Protein AF-A0A2G4T2D1-F1 (afdb_monomer)

pLDDT: mean 84.5, std 18.49, range [34.06, 98.06]

Sequence (115 aa):
MKPQHKLVSSLIEMDLQSITTEEFGELWVNYEIEVKKKVQCSIQQCDKLAEKLSKSWSIDIVQVIGQEFIAFDPYQPAVLIHVYLMPLDQQFELTIRAKNDVNEITQFLSKRNIK

Solvent-accessible surface area (backbone atoms only — not comparable to full-atom values): 6793 Å² total; per-residue (Å²): 144,83,81,88,83,74,85,80,74,72,71,77,71,72,74,76,80,78,60,50,66,67,56,47,51,57,49,56,73,66,26,75,42,75,50,78,44,75,44,84,35,92,63,74,48,42,69,63,45,51,57,51,45,27,67,76,66,59,30,49,75,57,47,79,57,86,47,31,37,35,32,34,27,81,90,47,77,62,36,41,37,39,39,41,55,38,52,90,76,34,25,30,39,38,39,39,30,19,60,86,48,72,61,58,54,51,51,58,30,58,79,67,73,57,123

Organism: NCBI:txid1340429

Foldseek 3Di:
DDDDDDDPPPDPVVPLDLDAPVRLVVVVVQFPDKDKDKAAAQDQFQVVVCVVCCVLLVWDWNDDDGQKTKIARSVLNQKIWIWGDDNVVNIIMIMITGNPDVVSVVVSCVVNVND

Mean predicted aligned error: 8.46 Å

Nearest PDB structures (foldseek):
  1e42-assembly1_A  TM=7.042E-01  e=1.025E-03  Homo sapiens
  2f7l-assembly1_A  TM=6.319E-01  e=1.708E-02  Sulfurisphaera tokodaii
  3dpu-assembly1_B  TM=5.331E-01  e=6.302E-01  Chlorobaculum tepidum
  3dpt-assembly1_A  TM=5.036E-01  e=6.699E-01  Chlorobaculum tepidum
  3so6-assembly1_A  TM=2.908E-01  e=8.556E-01  Rattus norvegicus

Secondary structure (DSSP, 8-state):
--------------------HHHHHHHHHH--EEEEEEEE-----HHHHHHHHHHHHT-EEEEEETTEEEEE-TT-TTEEEEEEEETTTTEEEEEEEESS-HHHHHHHHHHTT--

InterPro domains:
  IPR028269 AP-4 complex subunit epsilon-1, C-terminal [PF14807] (18-100)

Structure (mmCIF, N/CA/C/O backbone):
data_AF-A0A2G4T2D1-F1
#
_entry.id   AF-A0A2G4T2D1-F1
#
loop_
_atom_site.group_PDB
_atom_site.id
_atom_site.type_symbol
_atom_site.label_atom_id
_atom_site.label_alt_id
_atom_site.label_comp_id
_atom_site.label_asym_id
_atom_site.label_entity_id
_atom_site.label_seq_id
_atom_site.pdbx_PDB_ins_code
_atom_site.Cartn_x
_atom_site.Cartn_y
_atom_site.Cartn_z
_atom_site.occupanc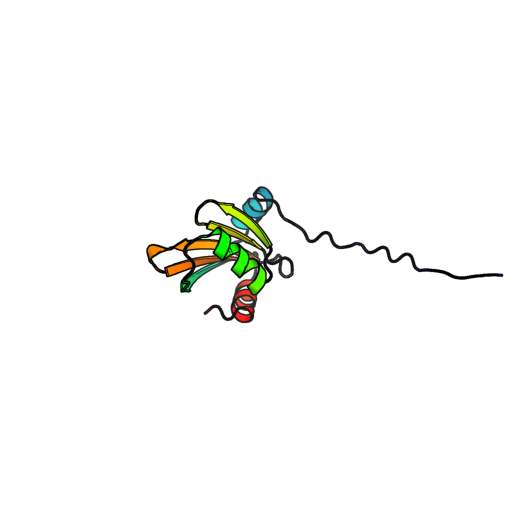y
_atom_site.B_iso_or_equiv
_atom_site.auth_seq_id
_atom_site.auth_comp_id
_atom_site.auth_asym_id
_atom_site.auth_atom_id
_atom_site.pdbx_PDB_model_num
ATOM 1 N N . MET A 1 1 ? 51.369 -28.055 9.181 1.00 51.00 1 MET A N 1
ATOM 2 C CA . MET A 1 1 ? 50.104 -28.788 9.417 1.00 51.00 1 MET A CA 1
ATOM 3 C C . MET A 1 1 ? 49.558 -28.459 10.803 1.00 51.00 1 MET A C 1
ATOM 5 O O . MET A 1 1 ? 50.193 -28.822 11.784 1.00 51.00 1 MET A O 1
ATOM 9 N N . LYS A 1 2 ? 48.436 -27.724 10.829 1.00 40.28 2 LYS A N 1
ATOM 10 C CA . LYS A 1 2 ? 47.470 -27.355 11.901 1.00 40.28 2 LYS A CA 1
ATOM 11 C C . LYS A 1 2 ? 46.810 -26.023 11.446 1.00 40.28 2 LYS A C 1
ATOM 13 O O . LYS A 1 2 ? 47.442 -25.323 10.661 1.00 40.28 2 LYS A O 1
ATOM 18 N N . PRO A 1 3 ? 45.588 -25.663 11.874 1.00 43.25 3 PRO A N 1
ATOM 19 C CA . PRO A 1 3 ? 44.316 -26.228 11.424 1.00 43.25 3 PRO A CA 1
ATOM 20 C C . PRO A 1 3 ? 43.345 -25.145 10.883 1.00 43.25 3 PRO A C 1
ATOM 22 O O . PRO A 1 3 ? 43.616 -23.956 10.964 1.00 43.25 3 PRO A O 1
ATOM 25 N N . GLN A 1 4 ? 42.219 -25.613 10.329 1.00 39.69 4 GLN A N 1
ATOM 26 C CA . GLN A 1 4 ? 40.861 -25.039 10.368 1.00 39.69 4 GLN A CA 1
ATOM 27 C C . GLN A 1 4 ? 40.692 -23.519 10.608 1.00 39.69 4 GLN A C 1
ATOM 29 O O . GLN A 1 4 ? 40.977 -23.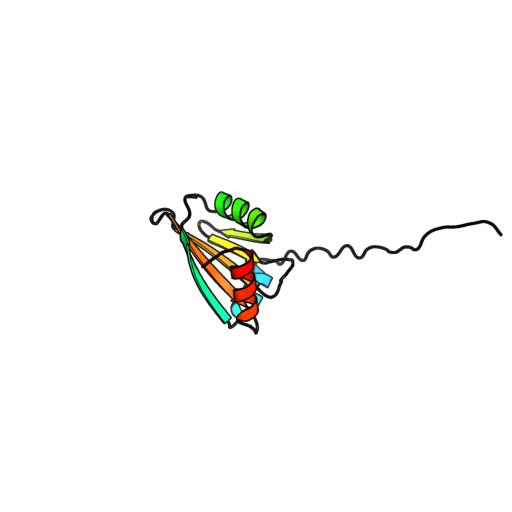028 11.693 1.00 39.69 4 GLN A O 1
ATOM 34 N N . HIS A 1 5 ? 39.990 -22.817 9.715 1.00 36.62 5 HIS A N 1
ATOM 35 C CA . HIS A 1 5 ? 38.537 -22.606 9.828 1.00 36.62 5 HIS A CA 1
ATOM 36 C C . HIS A 1 5 ? 38.031 -21.569 8.813 1.00 36.62 5 HIS A C 1
ATOM 38 O O . HIS A 1 5 ? 38.628 -20.519 8.621 1.00 36.62 5 HIS A O 1
ATOM 44 N N . LYS A 1 6 ? 36.828 -21.869 8.313 1.00 39.44 6 LYS A N 1
ATOM 45 C CA . LYS A 1 6 ? 35.774 -20.936 7.896 1.00 39.44 6 LYS A CA 1
ATOM 46 C C . LYS A 1 6 ? 36.012 -20.168 6.596 1.00 39.44 6 LYS A C 1
ATOM 48 O O . LYS A 1 6 ? 36.542 -19.068 6.568 1.00 39.44 6 LYS A O 1
ATOM 53 N N . LEU A 1 7 ? 35.453 -20.764 5.538 1.00 44.06 7 LEU A N 1
ATOM 54 C CA . LEU A 1 7 ? 34.433 -20.129 4.698 1.00 44.06 7 LEU A CA 1
ATOM 55 C C . LEU A 1 7 ? 33.975 -18.788 5.288 1.00 44.06 7 LEU A C 1
ATOM 57 O O . LEU A 1 7 ? 33.114 -18.758 6.168 1.00 44.06 7 LEU A O 1
ATOM 61 N N . VAL A 1 8 ? 34.546 -17.690 4.804 1.00 45.56 8 VAL A N 1
ATOM 62 C CA . VAL A 1 8 ? 33.914 -16.384 4.955 1.00 45.56 8 VAL A CA 1
ATOM 63 C C . VAL A 1 8 ? 32.887 -16.298 3.836 1.00 45.56 8 VAL A C 1
ATOM 65 O O . VAL A 1 8 ? 33.069 -15.630 2.825 1.00 45.56 8 VAL A O 1
ATOM 68 N N . SER A 1 9 ? 31.804 -17.052 4.024 1.00 41.16 9 SER A N 1
ATOM 69 C CA . SER A 1 9 ? 30.497 -16.677 3.507 1.00 41.16 9 SER A CA 1
ATOM 70 C C . SER A 1 9 ? 30.073 -15.431 4.284 1.00 41.16 9 SER A C 1
ATOM 72 O O . SER A 1 9 ? 29.258 -15.516 5.195 1.00 41.16 9 SER A O 1
ATOM 74 N N . SER A 1 10 ? 30.676 -14.282 3.977 1.00 41.75 10 SER A N 1
ATOM 75 C CA . SER A 1 10 ? 29.999 -13.008 4.202 1.00 41.75 10 SER A CA 1
ATOM 76 C C . SER A 1 10 ? 28.928 -12.973 3.115 1.00 41.75 10 SER A C 1
ATOM 78 O O . SER A 1 10 ? 29.228 -12.715 1.956 1.00 41.75 10 SER A O 1
ATOM 80 N N . LEU A 1 11 ? 27.732 -13.512 3.374 1.00 42.91 11 LEU A N 1
ATOM 81 C CA . LEU A 1 11 ? 26.665 -12.714 3.977 1.00 42.91 11 LEU A CA 1
ATOM 82 C C . LEU A 1 11 ? 26.716 -11.314 3.366 1.00 42.91 11 LEU A C 1
ATOM 84 O O . LEU A 1 11 ? 27.015 -10.329 4.029 1.00 42.91 11 LEU A O 1
ATOM 88 N N . ILE A 1 12 ? 26.443 -11.263 2.061 1.00 40.50 12 ILE A N 1
ATOM 89 C CA . ILE A 1 12 ? 25.583 -10.213 1.538 1.00 40.50 12 ILE A CA 1
ATOM 90 C C . ILE A 1 12 ? 24.272 -10.435 2.294 1.00 40.50 12 ILE A C 1
ATOM 92 O O . ILE A 1 12 ? 23.406 -11.195 1.863 1.00 40.50 12 ILE A O 1
ATOM 96 N N . GLU A 1 13 ? 24.201 -9.894 3.510 1.00 38.78 13 GLU A N 1
ATOM 97 C CA . GLU A 1 13 ? 22.932 -9.464 4.060 1.00 38.78 13 GLU A CA 1
ATOM 98 C C . GLU A 1 13 ? 22.392 -8.544 2.975 1.00 38.78 13 GLU A C 1
ATOM 100 O O . GLU A 1 13 ? 22.932 -7.470 2.721 1.00 38.78 13 GLU A O 1
ATOM 105 N N . MET A 1 14 ? 21.459 -9.080 2.188 1.00 34.06 14 MET A N 1
ATOM 106 C CA . MET A 1 14 ? 20.636 -8.285 1.303 1.00 34.06 14 MET A CA 1
ATOM 107 C C . MET A 1 14 ? 20.033 -7.220 2.206 1.00 34.06 14 MET A C 1
ATOM 109 O O . MET A 1 14 ? 19.115 -7.529 2.965 1.00 34.06 14 MET A O 1
ATOM 113 N N . ASP A 1 15 ? 20.600 -6.014 2.170 1.00 36.84 15 ASP A N 1
ATOM 114 C CA . ASP A 1 15 ? 19.918 -4.803 2.590 1.00 36.84 15 ASP A CA 1
ATOM 115 C C . ASP A 1 15 ? 18.554 -4.872 1.909 1.00 36.84 15 ASP A C 1
ATOM 117 O O . ASP A 1 15 ? 18.435 -4.749 0.686 1.00 36.84 15 ASP A O 1
ATOM 121 N N . LEU A 1 16 ? 17.546 -5.235 2.703 1.00 47.25 16 LEU A N 1
ATOM 122 C CA . LEU A 1 16 ? 16.151 -5.224 2.312 1.00 47.25 16 LEU A CA 1
ATOM 123 C C . LEU A 1 16 ? 15.908 -3.809 1.798 1.00 47.25 16 LEU A C 1
ATOM 125 O O . LEU A 1 16 ? 16.001 -2.851 2.564 1.00 47.25 16 LEU A O 1
ATOM 129 N N . GLN A 1 17 ? 15.748 -3.696 0.480 1.00 56.78 17 GLN A N 1
ATOM 130 C CA . GLN A 1 17 ? 15.679 -2.440 -0.254 1.00 56.78 17 GLN A CA 1
ATOM 131 C C . GLN A 1 17 ? 14.537 -1.596 0.304 1.00 56.78 17 GLN A C 1
ATOM 133 O O . GLN A 1 17 ? 13.400 -1.740 -0.126 1.00 56.78 17 GLN A O 1
ATOM 138 N N . SER A 1 18 ? 14.826 -0.718 1.261 1.00 70.50 18 SER A N 1
ATOM 139 C CA . SER A 1 18 ? 13.911 0.364 1.595 1.00 70.50 18 SER A CA 1
ATOM 140 C C . SER A 1 18 ? 13.984 1.363 0.446 1.00 70.50 18 SER A C 1
ATOM 142 O O . SER A 1 18 ? 14.995 2.038 0.274 1.00 70.50 18 SER A O 1
ATOM 144 N N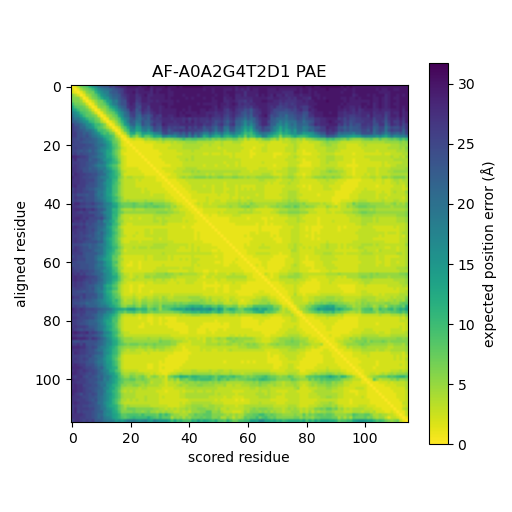 . ILE A 1 19 ? 12.951 1.384 -0.397 1.00 86.50 19 ILE A N 1
ATOM 145 C CA . ILE A 1 19 ? 12.844 2.378 -1.469 1.00 86.50 19 ILE A CA 1
ATOM 146 C C . ILE A 1 19 ? 12.448 3.727 -0.871 1.00 86.50 19 ILE A C 1
ATOM 148 O O . ILE A 1 19 ? 11.649 3.784 0.071 1.00 86.50 19 ILE A O 1
ATOM 152 N N . THR A 1 20 ? 12.989 4.818 -1.405 1.00 90.81 20 THR A N 1
ATOM 153 C CA . THR A 1 20 ? 12.577 6.165 -0.992 1.00 90.81 20 THR A CA 1
ATOM 154 C C . THR A 1 20 ? 11.208 6.527 -1.570 1.00 90.81 20 THR A C 1
ATOM 156 O O . THR A 1 20 ? 10.695 5.875 -2.484 1.00 90.81 20 THR A O 1
ATOM 159 N N . THR A 1 21 ? 10.595 7.600 -1.060 1.00 93.19 21 THR A N 1
ATOM 160 C CA . THR A 1 21 ? 9.362 8.147 -1.645 1.00 93.19 21 THR A CA 1
ATOM 161 C C . THR A 1 21 ? 9.568 8.551 -3.108 1.00 93.19 21 THR A C 1
ATOM 163 O O . THR A 1 21 ? 8.681 8.335 -3.932 1.00 93.19 21 THR A O 1
ATOM 166 N N . GLU A 1 2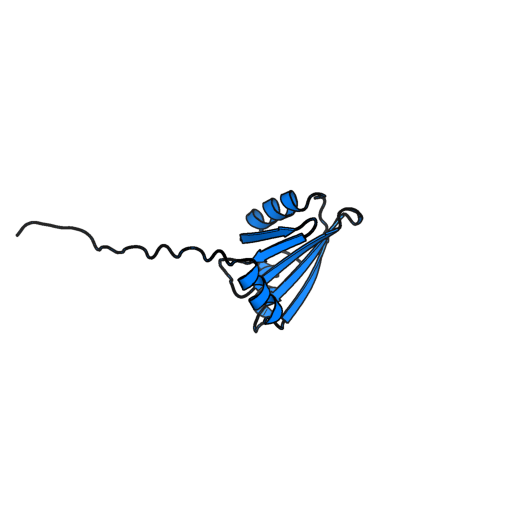2 ? 10.724 9.125 -3.447 1.00 92.75 22 GLU A N 1
ATOM 167 C CA . GLU A 1 22 ? 11.064 9.528 -4.814 1.00 92.75 22 GLU A CA 1
ATOM 168 C C . GLU A 1 22 ? 11.151 8.313 -5.744 1.00 92.75 22 GLU A C 1
ATOM 170 O O . GLU A 1 22 ? 10.496 8.295 -6.786 1.00 92.75 22 GLU A O 1
ATOM 175 N N . GLU A 1 23 ? 11.874 7.267 -5.334 1.00 91.81 23 GLU A N 1
ATOM 176 C CA . GLU A 1 23 ? 11.986 6.012 -6.087 1.00 91.81 23 GLU A CA 1
ATOM 177 C C . GLU A 1 23 ? 10.622 5.329 -6.248 1.00 91.81 23 GLU A C 1
ATOM 179 O O . GLU A 1 23 ? 10.269 4.882 -7.343 1.00 91.81 23 GLU A O 1
ATOM 184 N N . PHE A 1 24 ? 9.811 5.296 -5.183 1.00 93.44 24 PHE A N 1
ATOM 185 C CA . PHE A 1 24 ? 8.433 4.813 -5.260 1.00 93.44 24 PHE A CA 1
ATOM 186 C C . PHE A 1 24 ? 7.631 5.605 -6.295 1.00 93.44 24 PHE A C 1
ATOM 188 O O . PHE A 1 24 ? 6.928 5.007 -7.106 1.00 93.44 24 PHE A O 1
ATOM 195 N N . GLY A 1 25 ? 7.735 6.937 -6.286 1.00 93.69 25 GLY A N 1
ATOM 196 C CA . GLY A 1 25 ? 7.036 7.814 -7.223 1.00 93.69 25 GLY A CA 1
ATOM 197 C C . GLY A 1 25 ? 7.407 7.538 -8.680 1.00 93.69 25 GLY A C 1
ATOM 198 O O . GLY A 1 25 ? 6.522 7.439 -9.533 1.00 93.69 25 GLY A O 1
ATOM 199 N N . GLU A 1 26 ? 8.695 7.345 -8.966 1.00 93.88 26 GLU A N 1
ATOM 200 C CA . GLU A 1 26 ? 9.170 6.974 -10.303 1.00 93.88 26 GLU A CA 1
ATOM 201 C C . GLU A 1 26 ? 8.621 5.614 -10.748 1.00 93.88 26 GLU A C 1
ATOM 203 O O . GLU A 1 26 ? 8.112 5.479 -11.865 1.00 93.88 26 GLU A O 1
ATOM 208 N N . LEU A 1 27 ? 8.679 4.599 -9.882 1.00 93.00 27 LEU A N 1
ATOM 209 C CA . LEU A 1 27 ? 8.132 3.278 -10.192 1.00 93.00 27 LEU A CA 1
ATOM 210 C C . LEU A 1 27 ? 6.613 3.343 -10.390 1.00 93.00 27 LEU A C 1
ATOM 212 O O . LEU A 1 27 ? 6.092 2.771 -11.346 1.00 93.00 27 LEU A O 1
ATOM 216 N N . TRP A 1 28 ? 5.909 4.091 -9.540 1.00 94.19 28 TRP A N 1
A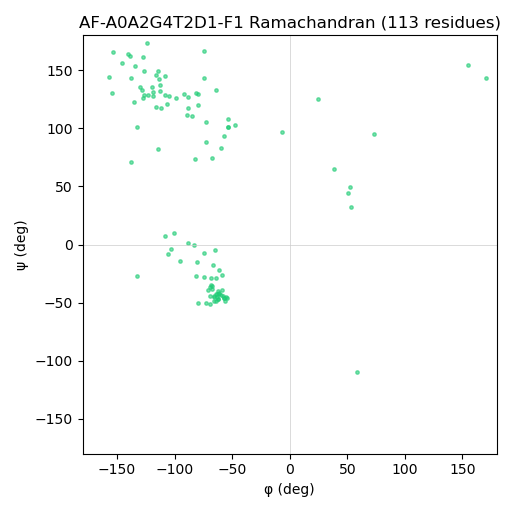TOM 217 C CA . TRP A 1 28 ? 4.457 4.239 -9.582 1.00 94.19 28 TRP A CA 1
ATOM 218 C C . TRP A 1 28 ? 3.968 4.781 -10.919 1.00 94.19 28 TRP A C 1
ATOM 220 O O . TRP A 1 28 ? 3.003 4.256 -11.474 1.00 94.19 28 TRP A O 1
ATOM 230 N N . VAL A 1 29 ? 4.640 5.804 -11.455 1.00 93.75 29 VAL A N 1
ATOM 231 C CA . VAL A 1 29 ? 4.305 6.397 -12.759 1.00 93.75 29 VAL A CA 1
ATOM 232 C C . VAL A 1 29 ? 4.582 5.423 -13.905 1.00 93.75 29 VAL A C 1
ATOM 234 O O . VAL A 1 29 ? 3.813 5.386 -14.862 1.00 93.75 29 VAL A O 1
ATOM 237 N N . ASN A 1 30 ? 5.639 4.615 -13.798 1.00 92.38 30 ASN A N 1
ATOM 238 C CA . ASN A 1 30 ? 6.047 3.669 -14.838 1.00 92.38 30 ASN A CA 1
ATOM 239 C C . ASN A 1 30 ? 5.250 2.352 -14.839 1.00 92.38 30 ASN A C 1
ATOM 241 O O . ASN A 1 30 ? 5.346 1.587 -15.796 1.00 92.38 30 ASN A O 1
ATOM 245 N N . TYR A 1 31 ? 4.517 2.037 -13.769 1.00 92.88 31 TYR A N 1
ATOM 246 C CA . TYR A 1 31 ? 3.737 0.803 -13.677 1.00 92.88 31 TYR A CA 1
ATOM 247 C C . TYR A 1 31 ? 2.368 1.006 -14.329 1.00 92.88 31 TYR A C 1
ATOM 249 O O . TYR A 1 31 ? 1.525 1.751 -13.825 1.00 92.88 31 TYR A O 1
ATOM 257 N N . GLU A 1 32 ? 2.158 0.345 -15.467 1.00 91.31 32 GLU A N 1
ATOM 258 C CA . GLU A 1 32 ? 0.989 0.566 -16.325 1.00 91.31 32 GLU A CA 1
ATOM 259 C C . GLU A 1 32 ? -0.264 -0.180 -15.850 1.00 91.31 32 GLU A C 1
ATOM 261 O O . GLU A 1 32 ? -1.387 0.249 -16.119 1.00 91.31 32 GLU A O 1
ATOM 266 N N . ILE A 1 33 ? -0.093 -1.299 -15.143 1.00 94.62 33 ILE A N 1
ATOM 267 C CA . ILE A 1 33 ? -1.212 -2.124 -14.690 1.00 94.62 33 ILE A CA 1
ATOM 268 C C . ILE A 1 33 ? -1.677 -1.617 -13.334 1.00 94.62 33 ILE A C 1
ATOM 270 O O . ILE A 1 33 ? -0.893 -1.552 -12.393 1.00 94.62 33 ILE A O 1
ATOM 274 N N . GLU A 1 34 ? -2.971 -1.328 -13.218 1.00 95.25 34 GLU A N 1
ATOM 275 C CA . GLU A 1 34 ? -3.595 -0.833 -11.995 1.00 95.25 34 GLU A CA 1
ATOM 276 C C . GLU A 1 34 ? -4.845 -1.644 -11.646 1.00 95.25 34 GLU A C 1
ATOM 278 O O . GLU A 1 34 ? -5.704 -1.901 -12.491 1.00 95.25 34 GLU A O 1
ATOM 283 N N . VAL A 1 35 ? -4.978 -1.999 -10.369 1.00 94.94 35 VAL A N 1
ATOM 284 C CA . VAL A 1 35 ? -6.204 -2.562 -9.799 1.00 94.94 35 VAL A CA 1
ATOM 285 C C . VAL A 1 35 ? -6.591 -1.771 -8.563 1.00 94.94 35 VAL A C 1
ATOM 287 O O . VAL A 1 35 ? -5.774 -1.550 -7.671 1.00 94.94 35 VAL A O 1
ATOM 290 N N . LYS A 1 36 ? -7.872 -1.405 -8.489 1.00 95.75 36 LYS A N 1
ATOM 291 C CA . LYS A 1 36 ? -8.474 -0.725 -7.342 1.00 95.75 36 LYS A CA 1
ATOM 292 C C . LYS A 1 36 ? -9.489 -1.617 -6.642 1.00 95.75 36 LYS A C 1
ATOM 294 O O . LYS A 1 36 ? -10.297 -2.286 -7.291 1.00 95.75 36 LYS A O 1
ATOM 299 N N . LYS A 1 37 ? -9.459 -1.617 -5.312 1.00 95.31 37 LYS A N 1
ATOM 300 C CA . LYS A 1 37 ? -10.372 -2.375 -4.450 1.00 95.31 37 LYS A CA 1
ATOM 301 C C . LYS A 1 37 ? -10.804 -1.526 -3.269 1.00 95.31 37 LYS A C 1
ATOM 303 O O . LYS A 1 37 ? -10.001 -0.795 -2.707 1.00 95.31 37 LYS A O 1
ATOM 308 N N . LYS A 1 38 ? -12.058 -1.669 -2.852 1.00 95.31 38 LYS A N 1
ATOM 309 C CA . LYS A 1 38 ? -12.540 -1.119 -1.582 1.00 95.31 38 LYS A CA 1
ATOM 310 C C . LYS A 1 38 ? -12.683 -2.248 -0.582 1.00 95.31 38 LYS A C 1
ATOM 312 O O . LYS A 1 38 ? -13.315 -3.259 -0.882 1.00 95.31 38 LYS A O 1
ATOM 317 N N . VAL A 1 39 ? -12.087 -2.079 0.590 1.00 94.25 39 VAL A N 1
ATOM 318 C CA . VAL A 1 39 ? -12.040 -3.104 1.631 1.00 94.25 39 VAL A CA 1
ATOM 319 C C . VAL A 1 39 ? -12.653 -2.542 2.904 1.00 94.25 39 VAL A C 1
ATOM 321 O O . VAL A 1 39 ? -12.282 -1.462 3.357 1.00 94.25 39 VAL A O 1
ATOM 324 N N . GLN A 1 40 ? -13.597 -3.283 3.481 1.00 93.88 40 GLN A N 1
ATOM 325 C CA . GLN A 1 40 ? -14.219 -2.932 4.758 1.00 93.88 40 GLN A CA 1
ATOM 326 C C . GLN A 1 40 ? -13.181 -2.964 5.884 1.00 93.88 40 GLN A C 1
ATOM 328 O O . GLN A 1 40 ? -12.411 -3.919 6.011 1.00 93.88 40 GLN A O 1
ATOM 333 N N . CYS A 1 41 ? -13.164 -1.925 6.712 1.00 90.19 41 CYS A N 1
ATOM 334 C CA . CYS A 1 41 ? -12.219 -1.766 7.803 1.00 90.19 41 CYS A CA 1
ATOM 335 C C . CYS A 1 41 ? -12.789 -0.887 8.920 1.00 90.19 41 CYS A C 1
ATOM 337 O O . CYS A 1 41 ? -13.223 0.236 8.700 1.00 90.19 41 CYS A O 1
ATOM 339 N N . SER A 1 42 ? -12.707 -1.367 10.159 1.00 90.94 42 SER A N 1
ATOM 340 C CA . SER A 1 42 ? -13.144 -0.617 11.342 1.00 90.94 42 SER A CA 1
ATOM 341 C C . SER A 1 42 ? -12.092 0.366 11.878 1.00 90.94 42 SER A C 1
ATOM 343 O O . SER A 1 42 ? -12.319 1.006 12.904 1.00 90.94 42 SER A O 1
ATOM 345 N N . ILE A 1 43 ? -10.911 0.446 11.256 1.00 93.00 43 ILE A N 1
ATOM 346 C CA . ILE A 1 43 ? -9.826 1.331 11.693 1.00 93.00 43 ILE A CA 1
ATOM 347 C C . ILE A 1 43 ? -10.088 2.737 11.165 1.00 93.00 43 ILE A C 1
ATOM 349 O O . ILE A 1 43 ? -10.330 2.916 9.981 1.00 93.00 43 ILE A O 1
ATOM 353 N N . GLN A 1 44 ? -9.996 3.729 12.049 1.00 93.25 44 GLN A N 1
ATOM 354 C CA . GLN A 1 44 ? -10.261 5.135 11.722 1.00 93.25 44 GLN A CA 1
ATOM 355 C C . GLN A 1 44 ? -8.998 5.999 11.614 1.00 93.25 44 GLN A C 1
ATOM 357 O O . GLN A 1 44 ? -9.088 7.154 11.215 1.00 93.25 44 GLN A O 1
ATOM 362 N N . GLN A 1 45 ? -7.828 5.464 11.975 1.00 94.38 45 GLN A N 1
ATOM 363 C CA . GLN A 1 45 ? -6.554 6.185 11.930 1.00 94.38 45 GLN A CA 1
ATOM 364 C C . GLN A 1 45 ? -5.590 5.475 10.973 1.00 94.38 45 GLN A C 1
ATOM 366 O O . GLN A 1 45 ? -5.409 4.258 11.062 1.00 94.38 45 GLN A O 1
ATOM 371 N N . CYS A 1 46 ? -5.020 6.225 10.027 1.00 94.94 46 CYS A N 1
ATOM 372 C CA . CYS A 1 46 ? -4.238 5.664 8.924 1.00 94.94 46 CYS A CA 1
ATOM 373 C C . CYS A 1 46 ? -2.918 5.036 9.394 1.00 94.94 46 CYS A C 1
ATOM 375 O O . CYS A 1 46 ? -2.560 3.959 8.937 1.00 94.94 46 CYS A O 1
ATOM 377 N N . ASP A 1 47 ? -2.249 5.638 10.374 1.00 95.19 47 ASP A N 1
ATOM 378 C CA . ASP A 1 47 ? -1.058 5.095 11.037 1.00 95.19 47 ASP A CA 1
ATOM 379 C C . ASP A 1 47 ? -1.305 3.692 11.622 1.00 95.19 47 ASP A C 1
ATOM 381 O O . ASP A 1 47 ? -0.536 2.762 11.382 1.00 95.19 47 ASP A O 1
ATOM 385 N N . LYS A 1 48 ? -2.439 3.500 12.306 1.00 95.81 48 LYS A N 1
ATOM 386 C CA . LYS A 1 48 ? -2.849 2.194 12.845 1.00 95.81 48 LYS A CA 1
ATOM 387 C C . LYS A 1 48 ? -3.202 1.196 11.751 1.00 95.81 48 LYS A C 1
ATOM 389 O O . LYS A 1 48 ? -2.975 -0.005 11.911 1.00 95.81 48 LYS A O 1
ATOM 394 N N . LEU A 1 49 ? -3.791 1.671 10.653 1.00 96.06 49 LEU A N 1
ATOM 395 C CA . LEU A 1 49 ? -4.061 0.827 9.495 1.00 96.06 49 LEU A CA 1
ATOM 396 C C . LEU A 1 49 ? -2.744 0.367 8.865 1.00 96.06 49 LEU A C 1
ATOM 398 O O . LEU A 1 49 ? -2.576 -0.831 8.658 1.00 96.06 49 LEU A O 1
ATOM 402 N N . ALA A 1 50 ? -1.809 1.287 8.631 1.00 95.88 50 ALA A N 1
ATOM 403 C CA . ALA A 1 50 ? -0.492 1.005 8.075 1.00 95.88 50 ALA A CA 1
ATOM 404 C C . ALA A 1 50 ? 0.270 -0.010 8.937 1.00 95.88 50 ALA A C 1
ATOM 406 O O . ALA A 1 50 ? 0.761 -1.001 8.409 1.00 95.88 50 ALA A O 1
ATOM 407 N N . GLU A 1 51 ? 0.286 0.155 10.265 1.00 95.81 51 GLU A N 1
ATOM 408 C CA . GLU A 1 51 ? 0.931 -0.795 11.183 1.00 95.81 51 GLU A CA 1
ATOM 409 C C . GLU A 1 51 ? 0.293 -2.195 11.134 1.00 95.81 51 GLU A C 1
ATOM 411 O O . GLU A 1 51 ? 0.976 -3.222 11.184 1.00 95.81 51 GLU A O 1
ATOM 416 N N . LYS A 1 52 ? -1.039 -2.268 11.037 1.00 95.00 52 LYS A N 1
ATOM 417 C CA . LYS A 1 52 ? -1.738 -3.552 10.927 1.00 95.00 52 LYS A CA 1
ATOM 418 C C . LYS A 1 52 ? -1.462 -4.222 9.583 1.00 95.00 52 LYS A C 1
ATOM 420 O O . LYS A 1 52 ? -1.250 -5.438 9.537 1.00 95.00 52 LYS A O 1
ATOM 425 N N . LEU A 1 53 ? -1.513 -3.459 8.494 1.00 94.75 53 LEU A N 1
ATOM 426 C CA . LEU A 1 53 ? -1.316 -3.979 7.146 1.00 94.75 53 LEU A CA 1
ATOM 427 C C . LEU A 1 53 ? 0.144 -4.362 6.908 1.00 94.75 53 LEU A C 1
ATOM 429 O O . LEU A 1 53 ? 0.367 -5.445 6.384 1.00 94.75 53 LEU A O 1
ATOM 433 N N . SER A 1 54 ? 1.127 -3.602 7.397 1.00 94.38 54 SER A N 1
ATOM 434 C CA . SER A 1 54 ? 2.548 -3.973 7.296 1.00 94.38 54 SER A CA 1
ATOM 435 C C . SER A 1 54 ? 2.824 -5.358 7.875 1.00 94.38 54 SER A C 1
ATOM 437 O O . SER A 1 54 ? 3.404 -6.216 7.213 1.00 94.38 54 SER A O 1
ATOM 439 N N . LYS A 1 55 ? 2.284 -5.636 9.066 1.00 92.31 55 LYS A N 1
ATOM 440 C CA . LYS A 1 55 ? 2.416 -6.938 9.733 1.00 92.31 55 LYS A CA 1
ATOM 441 C C . LYS A 1 55 ? 1.641 -8.040 9.014 1.00 92.31 55 LYS A C 1
ATOM 443 O O . LYS A 1 55 ? 2.187 -9.103 8.741 1.00 92.31 55 LYS A O 1
ATOM 448 N N . SER A 1 56 ? 0.358 -7.806 8.733 1.00 92.31 56 SER A N 1
ATOM 449 C CA . SER A 1 56 ? -0.530 -8.849 8.197 1.00 92.31 56 SER A CA 1
ATOM 450 C C . SER A 1 56 ? -0.286 -9.170 6.726 1.00 92.31 56 SER A C 1
ATOM 452 O O . SER A 1 56 ? -0.557 -10.288 6.295 1.00 92.31 56 SER A O 1
ATOM 454 N N . TRP A 1 57 ? 0.209 -8.205 5.956 1.00 92.88 57 TRP A N 1
ATOM 455 C CA . TRP A 1 57 ? 0.508 -8.359 4.539 1.00 92.88 57 TRP A CA 1
ATOM 456 C C . TRP A 1 57 ? 1.998 -8.511 4.268 1.00 92.88 57 TRP A C 1
ATOM 458 O O . TRP A 1 57 ? 2.335 -8.747 3.115 1.00 92.88 57 TRP A O 1
ATOM 468 N N . SER A 1 58 ? 2.864 -8.412 5.281 1.00 90.94 58 SER A N 1
ATOM 469 C CA . SER A 1 58 ? 4.324 -8.454 5.114 1.00 90.94 58 SER A CA 1
ATOM 470 C C . SER A 1 58 ? 4.795 -7.446 4.063 1.00 90.94 58 SER A C 1
ATOM 472 O O . SER A 1 58 ? 5.489 -7.808 3.121 1.00 90.94 58 SER A O 1
ATOM 474 N N . ILE A 1 59 ? 4.331 -6.203 4.203 1.00 93.00 59 ILE A N 1
ATOM 475 C CA . ILE A 1 59 ? 4.670 -5.078 3.325 1.00 93.00 59 ILE A CA 1
ATOM 476 C C . ILE A 1 59 ? 5.456 -4.042 4.114 1.00 93.00 59 ILE A C 1
ATOM 478 O O . ILE A 1 59 ? 5.199 -3.846 5.306 1.00 93.00 59 ILE A O 1
ATOM 482 N N . ASP A 1 60 ? 6.340 -3.336 3.426 1.00 93.19 60 ASP A N 1
ATOM 483 C CA . ASP A 1 60 ? 7.119 -2.255 4.008 1.00 93.19 60 ASP A CA 1
ATOM 484 C C . ASP A 1 60 ? 6.473 -0.916 3.661 1.00 93.19 60 ASP A C 1
ATOM 486 O O . ASP A 1 60 ? 6.177 -0.617 2.501 1.00 93.19 60 ASP A O 1
ATOM 490 N N . ILE A 1 61 ? 6.203 -0.120 4.698 1.00 95.31 61 ILE A N 1
ATOM 491 C CA . ILE A 1 61 ? 5.607 1.208 4.555 1.00 95.31 61 ILE A CA 1
ATOM 492 C C . ILE A 1 61 ? 6.709 2.181 4.149 1.00 95.31 61 ILE A C 1
ATOM 494 O O . ILE A 1 61 ? 7.658 2.381 4.901 1.00 95.31 61 ILE A O 1
ATOM 498 N N . VAL A 1 62 ? 6.552 2.812 2.988 1.00 94.94 62 VAL A N 1
ATOM 499 C CA . VAL A 1 62 ? 7.473 3.847 2.501 1.00 94.94 62 VAL A CA 1
ATOM 500 C C . VAL A 1 62 ? 7.161 5.169 3.193 1.00 94.94 62 VAL A C 1
ATOM 502 O O . VAL A 1 62 ? 8.038 5.815 3.758 1.00 94.94 62 VAL A O 1
ATOM 505 N N . GLN A 1 63 ? 5.885 5.565 3.194 1.00 95.56 63 GLN A N 1
ATOM 506 C CA . GLN A 1 63 ? 5.456 6.824 3.791 1.00 95.56 63 GLN A CA 1
ATOM 507 C C . GLN A 1 63 ? 3.976 6.796 4.164 1.00 95.56 63 GLN A C 1
ATOM 509 O O . GLN A 1 63 ? 3.155 6.256 3.426 1.00 95.56 63 GLN A O 1
ATOM 514 N N . VAL A 1 64 ? 3.635 7.441 5.281 1.00 95.75 64 VAL A N 1
ATOM 515 C CA . VAL A 1 64 ? 2.256 7.756 5.679 1.00 95.75 64 VAL A CA 1
ATOM 516 C C . VAL A 1 64 ? 2.039 9.261 5.521 1.00 95.75 64 VAL A C 1
ATOM 518 O O . VAL A 1 64 ? 2.830 10.055 6.030 1.00 95.75 64 VAL A O 1
ATOM 521 N N . ILE A 1 65 ? 0.977 9.663 4.822 1.00 93.69 65 ILE A N 1
ATOM 522 C CA . ILE A 1 65 ? 0.655 11.058 4.501 1.00 93.69 65 ILE A CA 1
ATOM 523 C C . ILE A 1 65 ? -0.825 11.289 4.819 1.00 93.69 65 ILE A C 1
ATOM 525 O O . ILE A 1 65 ? -1.714 10.902 4.072 1.00 93.69 65 ILE A O 1
ATOM 529 N N . GLY A 1 66 ? -1.128 11.910 5.959 1.00 94.06 66 GLY A N 1
ATOM 530 C CA . GLY A 1 66 ? -2.516 12.171 6.352 1.00 94.06 66 GLY A CA 1
ATOM 531 C C . GLY A 1 66 ? -3.358 10.890 6.458 1.00 94.06 66 GLY A C 1
ATOM 532 O O . GLY A 1 66 ? -3.182 10.109 7.390 1.00 94.06 66 GLY A O 1
ATOM 533 N N . GLN A 1 67 ? -4.298 10.699 5.525 1.00 95.75 67 GLN A N 1
ATOM 534 C CA . GLN A 1 67 ? -5.189 9.529 5.475 1.00 95.75 67 GLN A CA 1
ATOM 535 C C . GLN A 1 67 ? -4.758 8.462 4.465 1.00 95.75 67 GLN A C 1
ATOM 537 O O . GLN A 1 67 ? -5.500 7.519 4.216 1.00 95.75 67 GLN A O 1
ATOM 542 N N . GLU A 1 68 ? -3.563 8.578 3.903 1.00 97.44 68 GLU A N 1
ATOM 543 C CA . GLU A 1 68 ? -3.022 7.614 2.952 1.00 97.44 68 GLU A CA 1
ATOM 544 C C . GLU A 1 68 ? -1.642 7.123 3.362 1.00 97.44 68 GLU A C 1
ATOM 546 O O . GLU A 1 68 ? -0.952 7.738 4.178 1.00 97.44 68 GLU A O 1
ATOM 551 N N . PHE A 1 69 ? -1.242 5.994 2.793 1.00 97.50 69 PHE A N 1
ATOM 552 C CA . PHE A 1 69 ? 0.135 5.543 2.838 1.00 97.50 69 PHE A CA 1
ATOM 553 C C . PHE A 1 69 ? 0.510 4.821 1.548 1.00 97.50 69 PHE A C 1
ATOM 555 O O . PHE A 1 69 ? -0.338 4.270 0.840 1.00 97.50 69 PHE A O 1
ATOM 562 N N . ILE A 1 70 ? 1.807 4.818 1.277 1.00 97.06 70 ILE A N 1
ATOM 563 C CA . ILE A 1 70 ? 2.427 4.065 0.194 1.00 97.06 70 ILE A CA 1
ATOM 564 C C . ILE A 1 70 ? 3.331 2.985 0.774 1.00 97.06 70 ILE A C 1
ATOM 566 O O . ILE A 1 70 ? 3.966 3.169 1.816 1.00 97.06 70 ILE A O 1
ATOM 570 N N . ALA A 1 71 ? 3.343 1.836 0.118 1.00 95.81 71 ALA A N 1
ATOM 571 C CA . ALA A 1 71 ? 4.054 0.652 0.560 1.00 95.81 71 ALA A CA 1
ATOM 572 C C . ALA A 1 71 ? 4.430 -0.236 -0.628 1.00 95.81 71 ALA A C 1
ATOM 574 O O . ALA A 1 71 ? 3.886 -0.106 -1.725 1.00 95.81 71 ALA A O 1
ATOM 575 N N . PHE A 1 72 ? 5.325 -1.183 -0.396 1.00 92.69 72 PHE A N 1
ATOM 576 C CA . PHE A 1 72 ? 5.675 -2.216 -1.366 1.00 92.69 72 PHE A CA 1
ATOM 577 C C . PHE A 1 72 ? 5.832 -3.562 -0.657 1.00 92.69 72 PHE A C 1
ATOM 579 O O . PHE A 1 72 ? 5.950 -3.632 0.567 1.00 92.69 72 PHE A O 1
ATOM 586 N N . ASP A 1 73 ? 5.783 -4.647 -1.424 1.00 88.62 73 ASP A N 1
ATOM 587 C CA . ASP A 1 73 ? 6.092 -5.983 -0.917 1.00 88.62 73 ASP A CA 1
ATOM 588 C C . ASP A 1 73 ? 7.605 -6.238 -1.090 1.00 88.62 73 ASP A C 1
ATOM 590 O O . ASP A 1 73 ? 8.058 -6.377 -2.230 1.00 88.62 73 ASP A O 1
ATOM 594 N N . PRO A 1 74 ? 8.408 -6.315 -0.008 1.00 83.88 74 PRO A N 1
ATOM 595 C CA . PRO A 1 74 ? 9.856 -6.519 -0.113 1.00 83.88 74 PRO A CA 1
ATOM 596 C C . PRO A 1 74 ? 10.231 -7.898 -0.677 1.00 83.88 74 PRO A C 1
ATOM 598 O O . PRO A 1 74 ? 11.349 -8.094 -1.151 1.00 83.88 74 PRO A O 1
ATOM 601 N N . TYR A 1 75 ? 9.301 -8.858 -0.667 1.00 81.38 75 TYR A N 1
ATOM 602 C CA . TYR A 1 75 ? 9.488 -10.194 -1.237 1.00 81.38 75 TYR A CA 1
ATOM 603 C C . TYR A 1 75 ? 8.943 -10.302 -2.666 1.00 81.38 75 TYR A C 1
ATOM 605 O O . TYR A 1 75 ? 9.240 -11.267 -3.375 1.00 81.38 75 TYR A O 1
ATOM 613 N N . GLN A 1 76 ? 8.139 -9.327 -3.092 1.00 74.31 76 GLN A N 1
ATOM 614 C CA . GLN A 1 76 ? 7.570 -9.224 -4.429 1.00 74.31 76 GLN A CA 1
ATOM 615 C C . GLN A 1 76 ? 7.656 -7.764 -4.908 1.00 74.31 76 GLN A C 1
ATOM 617 O O . GLN A 1 76 ? 6.628 -7.104 -5.050 1.00 74.31 76 GLN A O 1
ATOM 622 N N . PRO A 1 77 ? 8.864 -7.252 -5.221 1.00 68.69 77 PRO A N 1
ATOM 623 C CA . PRO A 1 77 ? 9.081 -5.834 -5.542 1.00 68.69 77 PRO A CA 1
ATOM 624 C C . PRO A 1 77 ? 8.375 -5.377 -6.829 1.00 68.69 77 PRO A C 1
ATOM 626 O O . PRO A 1 77 ? 8.392 -4.200 -7.169 1.00 68.69 77 PRO A O 1
ATOM 629 N N . ALA A 1 78 ? 7.750 -6.307 -7.554 1.00 79.94 78 ALA A N 1
ATOM 630 C CA . ALA A 1 78 ? 6.956 -6.041 -8.742 1.00 79.94 78 ALA A CA 1
ATOM 631 C C . ALA A 1 78 ? 5.578 -5.420 -8.447 1.00 79.94 78 ALA A C 1
ATOM 633 O O . ALA A 1 78 ? 4.889 -5.040 -9.392 1.00 79.94 78 ALA A O 1
ATOM 634 N N . VAL A 1 79 ? 5.162 -5.313 -7.175 1.00 89.88 79 VAL A N 1
ATOM 635 C CA . VAL A 1 79 ? 3.897 -4.666 -6.799 1.00 89.88 79 VAL A CA 1
ATOM 636 C C . VAL A 1 79 ? 4.106 -3.455 -5.896 1.00 89.88 79 VAL A C 1
ATOM 638 O O . VAL A 1 79 ? 4.786 -3.515 -4.872 1.00 89.88 79 VAL A O 1
ATOM 641 N N . LEU A 1 80 ? 3.450 -2.358 -6.264 1.00 95.06 80 LEU A N 1
ATOM 642 C CA . LEU A 1 80 ? 3.369 -1.135 -5.475 1.00 95.06 80 LEU A CA 1
ATOM 643 C C . LEU A 1 80 ? 1.967 -0.985 -4.912 1.00 95.06 80 LEU A C 1
ATOM 645 O O . LEU A 1 80 ? 0.982 -1.336 -5.564 1.00 95.06 80 LEU A O 1
ATOM 649 N N . ILE A 1 81 ? 1.881 -0.444 -3.707 1.00 96.38 81 ILE A N 1
ATOM 650 C CA . ILE A 1 81 ? 0.658 -0.399 -2.919 1.00 96.38 81 ILE A CA 1
ATOM 651 C C . ILE A 1 81 ? 0.433 1.044 -2.494 1.00 96.38 81 ILE A C 1
ATOM 653 O O . ILE A 1 81 ? 1.286 1.663 -1.863 1.00 96.38 81 ILE A O 1
ATOM 657 N N . HIS A 1 82 ? -0.747 1.560 -2.795 1.00 97.88 82 HIS A N 1
ATOM 658 C CA . HIS A 1 82 ? -1.276 2.780 -2.205 1.00 97.88 82 HIS A CA 1
ATOM 659 C C . HIS A 1 82 ? -2.571 2.442 -1.481 1.00 97.88 82 HIS A C 1
ATOM 661 O O . HIS A 1 82 ? -3.406 1.684 -1.982 1.00 97.88 82 HIS A O 1
ATOM 667 N N . VAL A 1 83 ? -2.719 2.980 -0.278 1.00 98.06 83 VAL A N 1
ATOM 668 C CA . VAL A 1 83 ? -3.921 2.816 0.529 1.00 98.06 83 VAL A CA 1
ATOM 669 C C . VAL A 1 83 ? -4.422 4.184 0.936 1.00 98.06 83 VAL A C 1
ATOM 671 O O . VAL A 1 83 ? -3.671 4.965 1.510 1.00 98.06 83 VAL A O 1
ATOM 674 N N . TYR A 1 84 ? -5.706 4.437 0.701 1.00 97.88 84 TYR A N 1
ATOM 675 C CA . TYR A 1 84 ? -6.417 5.623 1.161 1.00 97.88 84 TYR A CA 1
ATOM 676 C C . TYR A 1 84 ? -7.529 5.224 2.132 1.00 97.88 84 TYR A C 1
ATOM 678 O O . TYR A 1 84 ? -8.453 4.487 1.779 1.00 97.88 84 TYR A O 1
ATOM 686 N N . LEU A 1 85 ? -7.447 5.688 3.376 1.00 97.50 85 LEU A N 1
ATOM 687 C CA . LEU A 1 85 ? -8.437 5.415 4.409 1.00 97.50 85 LEU A CA 1
ATOM 688 C C . LEU A 1 85 ? -9.663 6.328 4.246 1.00 97.50 85 LEU A C 1
ATOM 690 O O . LEU A 1 85 ? -9.544 7.547 4.192 1.00 97.50 85 LEU A O 1
ATOM 694 N N . MET A 1 86 ? -10.852 5.722 4.245 1.00 95.69 86 MET A N 1
ATOM 695 C CA . MET A 1 86 ? -12.158 6.387 4.221 1.00 95.69 86 MET A CA 1
ATOM 696 C C . MET A 1 86 ? -12.885 6.105 5.549 1.00 95.69 86 MET A C 1
ATOM 698 O O . MET A 1 86 ? -13.704 5.183 5.636 1.00 95.69 86 MET A O 1
ATOM 702 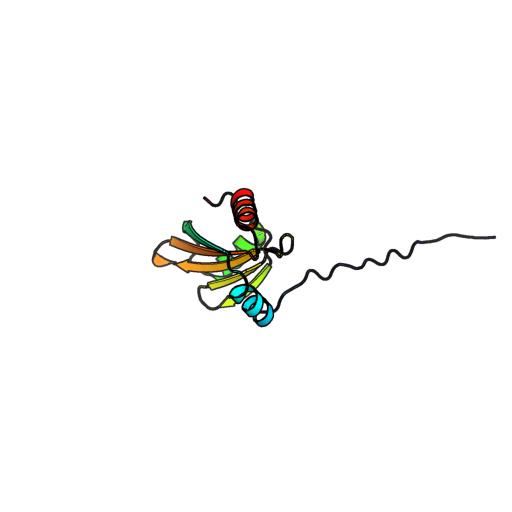N N . PRO A 1 87 ? -12.592 6.860 6.624 1.00 89.38 87 PRO A N 1
ATOM 703 C CA . PRO A 1 87 ? -13.040 6.518 7.974 1.00 89.38 87 PRO A CA 1
ATOM 704 C C . PRO A 1 87 ? -14.558 6.645 8.151 1.00 89.38 87 PRO A C 1
ATOM 706 O O . PRO A 1 87 ? -15.135 5.913 8.954 1.00 89.38 87 PRO A O 1
ATOM 709 N N . LEU A 1 88 ? -15.211 7.536 7.394 1.00 91.56 88 LEU A N 1
ATOM 710 C CA . LEU A 1 88 ? -16.667 7.722 7.430 1.00 91.56 88 LEU A CA 1
ATOM 711 C C . LEU A 1 88 ? -17.414 6.521 6.837 1.00 91.56 88 LEU A C 1
ATOM 713 O O . LEU A 1 88 ? -18.444 6.118 7.369 1.00 91.56 88 LEU A O 1
ATOM 717 N N . ASP A 1 89 ? -16.857 5.919 5.787 1.00 92.50 89 ASP A N 1
ATOM 718 C CA . ASP A 1 89 ? -17.432 4.763 5.093 1.00 92.50 89 ASP A CA 1
ATOM 719 C C . ASP A 1 89 ? -16.994 3.421 5.699 1.00 92.50 89 ASP A C 1
ATOM 721 O O . ASP A 1 89 ? -17.363 2.365 5.179 1.00 92.50 89 ASP A O 1
ATOM 725 N N . GLN A 1 90 ? -16.190 3.459 6.773 1.00 93.56 90 GLN A N 1
ATOM 726 C CA . GLN A 1 90 ? -15.568 2.295 7.419 1.00 93.56 90 GLN A CA 1
ATOM 727 C C . GLN A 1 90 ? -14.843 1.396 6.412 1.00 93.56 90 GLN A C 1
ATOM 729 O O . GLN A 1 90 ? -14.979 0.171 6.408 1.00 93.56 90 GLN A O 1
ATOM 734 N N . GLN A 1 91 ? -14.092 2.020 5.508 1.00 95.81 91 GLN A N 1
ATOM 735 C CA . GLN A 1 91 ? -13.415 1.352 4.406 1.00 95.81 91 GLN A CA 1
ATOM 736 C C . GLN A 1 91 ? -12.031 1.950 4.179 1.00 95.81 91 GLN A C 1
ATOM 738 O O . GLN A 1 91 ? -11.728 3.058 4.612 1.00 95.81 91 GLN A O 1
ATOM 743 N N . PHE A 1 92 ? -11.196 1.234 3.440 1.00 96.50 92 PHE A N 1
ATOM 744 C CA . PHE A 1 92 ? -10.070 1.833 2.737 1.00 96.50 92 PHE A CA 1
ATOM 745 C C . PHE A 1 92 ? -10.116 1.448 1.261 1.00 96.50 92 PHE A C 1
ATOM 747 O O . PHE A 1 92 ? -10.610 0.378 0.892 1.00 96.50 92 PHE A O 1
ATOM 754 N N . GLU A 1 93 ? -9.618 2.339 0.418 1.00 97.19 93 GLU A N 1
ATOM 755 C CA . GLU A 1 93 ? -9.350 2.069 -0.983 1.00 97.19 93 GLU A CA 1
ATOM 756 C C . GLU A 1 93 ? -7.905 1.596 -1.110 1.00 97.19 93 GLU A C 1
ATOM 758 O O . GLU A 1 93 ? -6.987 2.194 -0.559 1.00 97.19 93 GLU A O 1
ATOM 763 N N . LEU A 1 94 ? -7.725 0.481 -1.800 1.00 97.12 94 LEU A N 1
ATOM 764 C CA . LEU A 1 94 ? -6.455 -0.146 -2.098 1.00 97.12 94 LEU A CA 1
ATOM 765 C C . LEU A 1 94 ? -6.218 -0.016 -3.595 1.00 97.12 94 LEU A C 1
ATOM 767 O O . LEU A 1 94 ? -6.975 -0.584 -4.385 1.00 97.12 94 LEU A O 1
ATOM 771 N N . THR A 1 95 ? -5.158 0.687 -3.967 1.00 97.44 95 THR A N 1
ATOM 772 C CA . THR A 1 95 ? -4.648 0.725 -5.334 1.00 97.44 95 THR A CA 1
ATOM 773 C C . THR A 1 95 ? -3.365 -0.086 -5.381 1.00 97.44 95 THR A C 1
ATOM 775 O O . THR A 1 95 ? -2.412 0.211 -4.664 1.00 97.44 95 THR A O 1
ATOM 778 N N . ILE A 1 96 ? -3.337 -1.121 -6.215 1.00 95.44 96 ILE A N 1
ATOM 779 C CA . ILE A 1 96 ? -2.135 -1.914 -6.465 1.00 95.44 96 ILE A CA 1
ATOM 780 C C . ILE A 1 96 ? -1.718 -1.677 -7.903 1.00 95.44 96 ILE A C 1
ATOM 782 O O . ILE A 1 96 ? -2.549 -1.775 -8.812 1.00 95.44 96 ILE A O 1
ATOM 786 N N . ARG A 1 97 ? -0.434 -1.401 -8.101 1.00 95.44 97 ARG A N 1
ATOM 787 C CA . ARG A 1 97 ? 0.166 -1.311 -9.425 1.00 95.44 97 ARG A CA 1
ATOM 788 C C . ARG A 1 97 ? 1.222 -2.379 -9.631 1.00 95.44 97 ARG A C 1
ATOM 790 O O . ARG A 1 97 ? 1.932 -2.727 -8.692 1.00 95.44 97 ARG A O 1
ATOM 797 N N . ALA A 1 98 ? 1.328 -2.866 -10.861 1.00 93.56 98 ALA A N 1
ATOM 798 C CA . ALA A 1 98 ? 2.353 -3.810 -11.292 1.00 93.56 98 ALA A CA 1
ATOM 799 C C . ALA A 1 98 ? 2.951 -3.379 -12.631 1.00 93.56 98 ALA A C 1
ATOM 801 O O . ALA A 1 98 ? 2.300 -2.693 -13.424 1.00 93.56 98 ALA A O 1
ATOM 802 N N . LYS A 1 99 ? 4.200 -3.777 -12.882 1.00 89.12 99 LYS A N 1
ATOM 803 C CA . LYS A 1 99 ? 4.931 -3.312 -14.063 1.00 89.12 99 LYS A CA 1
ATOM 804 C C . LYS A 1 99 ? 4.414 -3.945 -15.351 1.00 89.12 99 LYS A C 1
ATOM 806 O O . LYS A 1 99 ? 4.166 -3.233 -16.314 1.00 89.12 99 LYS A O 1
ATOM 811 N N . ASN A 1 100 ? 4.296 -5.274 -15.371 1.00 83.44 100 ASN A N 1
ATOM 812 C CA . ASN A 1 100 ? 4.139 -6.026 -16.620 1.00 83.44 100 ASN A CA 1
ATOM 813 C C . ASN A 1 100 ? 3.015 -7.065 -16.593 1.00 83.44 100 ASN A C 1
ATOM 815 O O . ASN A 1 100 ? 2.500 -7.402 -17.657 1.00 83.44 100 ASN A O 1
ATOM 819 N N . ASP A 1 101 ? 2.659 -7.611 -15.424 1.00 86.50 101 ASP A N 1
ATOM 820 C CA . ASP A 1 101 ? 1.727 -8.738 -15.356 1.00 86.50 101 ASP A CA 1
ATOM 821 C C . ASP A 1 101 ? 0.662 -8.568 -14.260 1.00 86.50 101 ASP A C 1
ATOM 823 O O . ASP A 1 101 ? 0.946 -8.464 -13.068 1.00 86.50 101 ASP A O 1
ATOM 827 N N . VAL A 1 102 ? -0.611 -8.617 -14.663 1.00 88.56 102 VAL A N 1
ATOM 828 C CA . VAL A 1 102 ? -1.769 -8.608 -13.755 1.00 88.56 102 VAL A CA 1
ATOM 829 C C . VAL A 1 102 ? -1.777 -9.811 -12.802 1.00 88.56 102 VAL A C 1
ATOM 831 O O . VAL A 1 102 ? -2.385 -9.763 -11.726 1.00 88.56 102 VAL A O 1
ATOM 834 N N . ASN A 1 103 ? -1.079 -10.894 -13.152 1.00 89.25 103 ASN A N 1
ATOM 835 C CA . ASN A 1 103 ? -0.911 -12.046 -12.277 1.00 89.25 103 ASN A CA 1
ATOM 836 C C . ASN A 1 103 ? -0.119 -11.693 -11.013 1.00 89.25 103 ASN A C 1
ATOM 838 O O . ASN A 1 103 ? -0.382 -12.290 -9.972 1.00 89.25 103 ASN A O 1
ATOM 842 N N . GLU A 1 104 ? 0.786 -10.710 -11.054 1.00 89.81 104 GLU A N 1
ATOM 843 C CA . GLU A 1 104 ? 1.533 -10.247 -9.874 1.00 89.81 104 GLU A CA 1
ATOM 844 C C . GLU A 1 104 ? 0.566 -9.670 -8.833 1.00 89.81 104 GLU A C 1
ATOM 846 O O . GLU A 1 104 ? 0.568 -10.076 -7.667 1.00 89.81 104 GLU A O 1
ATOM 851 N N . ILE A 1 105 ? -0.363 -8.822 -9.287 1.00 91.25 105 ILE A N 1
ATOM 852 C CA . ILE A 1 105 ? -1.443 -8.272 -8.460 1.00 91.25 105 ILE A CA 1
ATOM 853 C C . ILE A 1 105 ? -2.373 -9.388 -7.973 1.00 91.25 105 ILE A C 1
ATOM 855 O O . ILE A 1 105 ? -2.733 -9.446 -6.796 1.00 91.25 105 ILE A O 1
ATOM 859 N N . THR A 1 106 ? -2.753 -10.304 -8.863 1.00 90.38 106 THR A N 1
ATOM 860 C CA . THR A 1 106 ? -3.664 -11.411 -8.535 1.00 90.38 106 THR A CA 1
ATOM 861 C C . THR A 1 106 ? -3.078 -12.314 -7.450 1.00 90.38 106 THR A C 1
ATOM 863 O O . THR A 1 106 ? -3.782 -12.704 -6.515 1.00 90.38 106 THR A O 1
ATOM 866 N N . GLN A 1 107 ? -1.780 -12.612 -7.522 1.00 89.44 107 GLN A N 1
ATOM 867 C CA . GLN A 1 107 ? -1.066 -13.366 -6.495 1.00 89.44 107 GLN A CA 1
ATOM 868 C C . GLN A 1 107 ? -0.994 -12.593 -5.178 1.00 89.44 107 GLN A C 1
ATOM 870 O O . GLN A 1 107 ? -1.250 -13.180 -4.123 1.00 89.44 107 GLN A O 1
ATOM 875 N N . PHE A 1 108 ? -0.690 -11.292 -5.231 1.00 90.25 108 PHE A N 1
ATOM 876 C CA . PHE A 1 108 ? -0.661 -10.436 -4.047 1.00 90.25 108 PHE A CA 1
ATOM 877 C C . PHE A 1 108 ? -2.004 -10.465 -3.302 1.00 90.25 108 PHE A C 1
ATOM 879 O O . PHE A 1 108 ? -2.028 -10.703 -2.091 1.00 90.25 108 PHE A O 1
ATOM 886 N N . LEU A 1 109 ? -3.110 -10.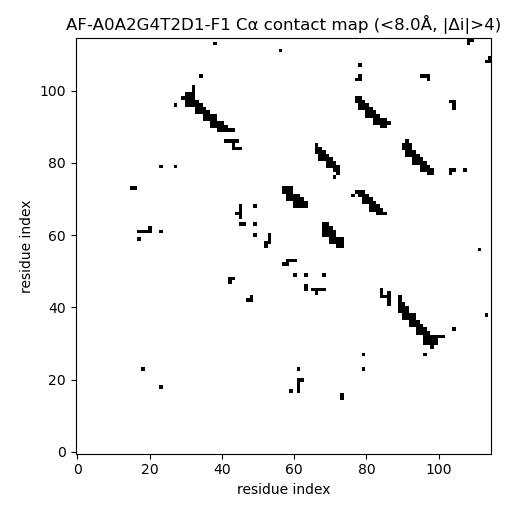285 -4.032 1.00 90.75 109 LEU A N 1
ATOM 887 C C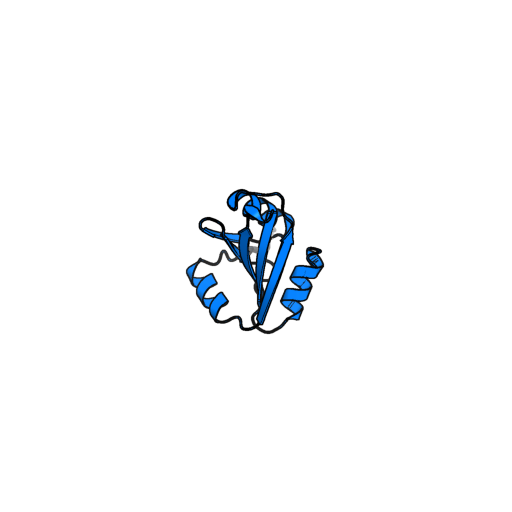A . LEU A 1 109 ? -4.473 -10.292 -3.497 1.00 90.75 109 LEU A CA 1
ATOM 888 C C . LEU A 1 109 ? -4.870 -11.669 -2.948 1.00 90.75 109 LEU A C 1
ATOM 890 O O . LEU A 1 109 ? -5.388 -11.766 -1.832 1.00 90.75 109 LEU A O 1
ATOM 894 N N . SER A 1 110 ? -4.579 -12.738 -3.697 1.00 88.69 110 SER A N 1
ATOM 895 C CA . SER A 1 110 ? -4.954 -14.112 -3.334 1.00 88.69 110 SER A CA 1
ATOM 896 C C . SER A 1 110 ? -4.276 -14.572 -2.045 1.00 88.69 110 SER A C 1
ATOM 898 O O . SER A 1 110 ? -4.936 -15.134 -1.174 1.00 88.69 110 SER A O 1
ATOM 900 N N . LYS A 1 111 ? -2.982 -14.266 -1.868 1.00 87.25 111 LYS A N 1
ATOM 901 C CA . LYS A 1 111 ? -2.239 -14.572 -0.629 1.00 87.25 111 LYS A CA 1
ATOM 902 C C . LYS A 1 111 ? -2.854 -13.910 0.610 1.00 87.25 11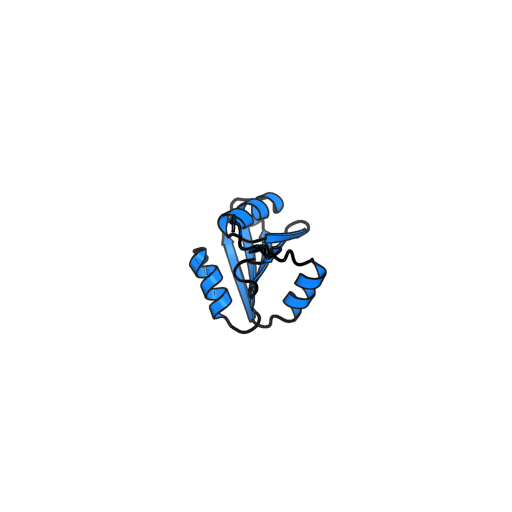1 LYS A C 1
ATOM 904 O O . LYS A 1 111 ? -2.684 -14.409 1.717 1.00 87.25 111 LYS A O 1
ATOM 909 N N . ARG A 1 112 ? -3.559 -12.790 0.426 1.00 86.50 112 ARG A N 1
ATOM 910 C CA . ARG A 1 112 ? -4.082 -11.932 1.502 1.00 86.50 112 ARG A CA 1
ATOM 911 C C . ARG A 1 112 ? -5.604 -12.015 1.648 1.00 86.50 112 ARG A C 1
ATOM 913 O O . ARG A 1 112 ? -6.176 -11.285 2.452 1.00 86.50 112 ARG A O 1
ATOM 920 N N . ASN A 1 113 ? -6.252 -12.928 0.915 1.00 83.75 113 ASN A N 1
ATOM 921 C CA . ASN A 1 113 ? -7.706 -13.125 0.894 1.00 83.75 113 ASN A CA 1
ATOM 922 C C . ASN A 1 113 ? -8.503 -11.840 0.599 1.00 83.75 113 ASN A C 1
ATOM 924 O O . ASN A 1 113 ? -9.619 -11.663 1.092 1.00 83.75 113 ASN A O 1
ATOM 928 N N . ILE A 1 114 ? -7.936 -10.943 -0.210 1.00 81.38 114 ILE A N 1
ATOM 929 C CA . ILE A 1 114 ? -8.587 -9.700 -0.630 1.00 81.38 114 ILE A CA 1
ATOM 930 C C . ILE A 1 114 ? -9.391 -10.012 -1.899 1.00 81.38 114 ILE A C 1
ATOM 932 O O . ILE A 1 114 ? -8.813 -10.431 -2.902 1.00 81.38 114 ILE A O 1
ATOM 936 N N . LYS A 1 115 ? -10.719 -9.855 -1.839 1.00 68.00 115 LYS A N 1
ATOM 937 C CA . LYS A 1 115 ? -11.649 -10.150 -2.946 1.00 68.00 115 LYS A CA 1
ATOM 938 C C . LYS A 1 115 ? -11.985 -8.902 -3.759 1.00 68.00 115 LYS A C 1
ATOM 940 O O . LYS A 1 115 ? -12.169 -7.829 -3.154 1.00 68.00 115 LYS A O 1
#

Radius of gyration: 18.05 Å; Cα contacts (8 Å, |Δi|>4): 177; chains: 1; bounding box: 68×41×30 Å